Protein AF-A0A8S3EDE0-F1 (afdb_monomer_lite)

InterPro domains:
  IPR005043 Exportin-2, C-terminal [PF03378] (1-96)
  IPR011989 Armadillo-like helical [G3DSA:1.25.10.10] (1-96)
  IPR016024 Armadillo-type fold [SSF48371] (2-95)

Secondary structure (DSSP, 8-state):
--SSTT-SSSSGGGHHHHHHHHHHHHHHHHH----HHHHHHHHHHHHHHHHHHHHH-TTHHHHHHHHHHHHHHHHHHTT-TTTHHHHHHHHHHHH-

Structure (mmCIF, N/CA/C/O backbone):
data_AF-A0A8S3EDE0-F1
#
_entry.id   AF-A0A8S3EDE0-F1
#
loop_
_atom_site.group_PDB
_atom_site.id
_atom_site.type_symbol
_atom_site.label_atom_id
_atom_site.label_alt_id
_atom_site.label_comp_id
_atom_site.label_asym_id
_atom_site.label_entity_id
_atom_site.label_seq_id
_atom_site.pdbx_PDB_ins_code
_atom_site.Cartn_x
_atom_site.Cartn_y
_atom_site.Cartn_z
_atom_site.occupancy
_atom_site.B_iso_or_equiv
_atom_site.auth_seq_id
_atom_site.auth_comp_id
_atom_site.auth_asym_id
_atom_site.auth_atom_id
_atom_site.pdbx_PDB_model_num
ATOM 1 N N . MET A 1 1 ? -13.391 10.624 -9.673 1.00 47.47 1 MET A N 1
ATOM 2 C CA . MET A 1 1 ? -13.123 10.890 -8.242 1.00 47.47 1 MET A CA 1
ATOM 3 C C . MET A 1 1 ? -14.366 11.379 -7.459 1.00 47.47 1 MET A C 1
ATOM 5 O O . MET A 1 1 ? -14.239 12.213 -6.580 1.00 47.47 1 MET A O 1
ATOM 9 N N . ARG A 1 2 ? -15.586 10.878 -7.752 1.00 40.75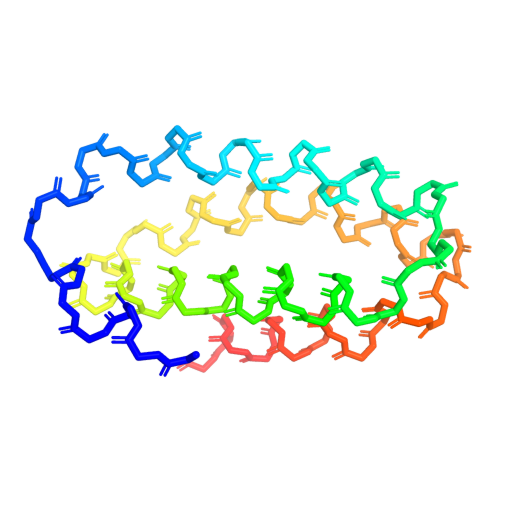 2 ARG A N 1
ATOM 10 C CA . ARG A 1 2 ? -16.841 11.200 -7.012 1.00 40.75 2 ARG A CA 1
ATOM 11 C C . ARG A 1 2 ? -17.513 9.966 -6.381 1.00 40.75 2 ARG A C 1
ATOM 13 O O . ARG A 1 2 ? -18.555 10.091 -5.761 1.00 40.75 2 ARG A O 1
ATOM 20 N N . LEU A 1 3 ? -16.932 8.776 -6.558 1.00 45.34 3 LEU A N 1
ATOM 21 C CA . LEU A 1 3 ? -17.515 7.506 -6.101 1.00 45.34 3 LEU A CA 1
ATOM 22 C C . LEU A 1 3 ? -17.093 7.128 -4.670 1.00 45.34 3 LEU A C 1
ATOM 24 O O . LEU A 1 3 ? -17.725 6.274 -4.061 1.00 45.34 3 LEU A O 1
ATOM 28 N N . SER A 1 4 ? -16.060 7.767 -4.113 1.00 49.66 4 SER A N 1
ATOM 29 C CA . SER A 1 4 ? -15.542 7.440 -2.779 1.00 49.66 4 SER A CA 1
ATOM 30 C C . SER A 1 4 ? -16.369 8.021 -1.633 1.00 49.66 4 SER A C 1
ATOM 32 O O . SER A 1 4 ? -16.403 7.434 -0.557 1.00 49.66 4 SER A O 1
ATOM 34 N N . SER A 1 5 ? -17.085 9.128 -1.84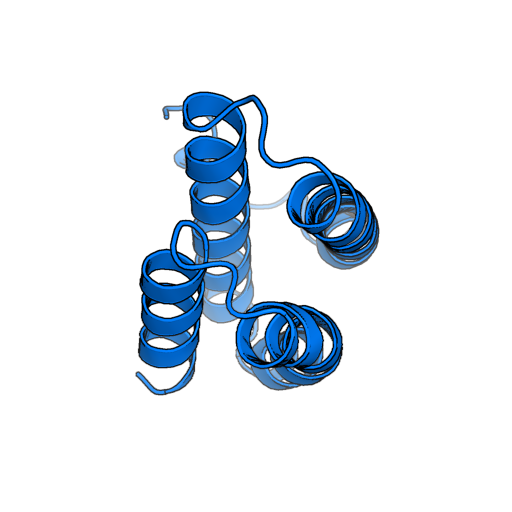8 1.00 46.12 5 SER A N 1
ATOM 35 C CA . SER A 1 5 ? -17.893 9.764 -0.799 1.00 46.12 5 SER A CA 1
ATOM 36 C C . SER A 1 5 ? -19.214 9.042 -0.507 1.00 46.12 5 SER A C 1
ATOM 38 O O . SER A 1 5 ? -19.818 9.298 0.526 1.00 46.12 5 SER A O 1
ATOM 40 N N . SER A 1 6 ? -19.662 8.132 -1.380 1.00 48.38 6 SER A N 1
ATOM 41 C CA . SER A 1 6 ? -20.897 7.349 -1.185 1.00 48.38 6 SER A CA 1
ATOM 42 C C . SER A 1 6 ? -20.648 5.930 -0.659 1.00 48.38 6 SER A C 1
ATOM 44 O O . SER A 1 6 ? -21.593 5.173 -0.464 1.00 48.38 6 SER A O 1
ATOM 46 N N . LEU A 1 7 ? -19.389 5.552 -0.421 1.00 56.28 7 LEU A N 1
ATOM 47 C CA . LEU A 1 7 ? -18.979 4.184 -0.087 1.00 56.28 7 LEU A CA 1
ATOM 48 C C . LEU A 1 7 ? -19.061 3.863 1.421 1.00 56.28 7 LEU A C 1
ATOM 50 O O . LEU A 1 7 ? -18.323 3.013 1.909 1.00 56.28 7 LEU A O 1
ATOM 54 N N . HIS A 1 8 ? -19.888 4.592 2.175 1.00 60.62 8 HIS A N 1
ATOM 55 C CA . HIS A 1 8 ? -19.670 4.763 3.614 1.00 60.62 8 HIS A CA 1
ATOM 56 C C . HIS A 1 8 ? -20.127 3.583 4.491 1.00 60.62 8 HIS A C 1
ATOM 58 O O . HIS A 1 8 ? -19.562 3.405 5.559 1.00 60.62 8 HIS A O 1
ATOM 64 N N . GLU A 1 9 ? -21.074 2.736 4.058 1.00 56.84 9 GLU A N 1
ATOM 65 C CA . GLU A 1 9 ? -21.638 1.706 4.963 1.00 56.84 9 GLU A CA 1
ATOM 66 C C . GLU A 1 9 ? -21.774 0.297 4.347 1.00 56.84 9 GLU A C 1
ATOM 68 O O . GLU A 1 9 ? -21.583 -0.700 5.037 1.00 56.84 9 GLU A O 1
ATOM 73 N N . GLY A 1 10 ? -22.027 0.166 3.038 1.00 60.00 10 GLY A N 1
ATOM 74 C CA . GLY A 1 10 ? -22.283 -1.145 2.408 1.00 60.00 10 GLY A CA 1
ATOM 75 C C . GLY A 1 10 ? -21.048 -1.944 1.965 1.00 60.00 10 GLY A C 1
ATOM 76 O O . GLY A 1 10 ? -21.167 -3.123 1.636 1.00 60.00 10 GLY A O 1
ATOM 77 N N . VAL A 1 11 ? -19.863 -1.324 1.919 1.00 63.72 11 VAL A N 1
ATOM 78 C CA . VAL A 1 11 ? -18.647 -1.939 1.337 1.00 63.72 11 VAL A CA 1
ATOM 79 C C . VAL A 1 11 ? -17.729 -2.565 2.386 1.00 63.72 11 VAL A C 1
ATOM 81 O O . VAL A 1 11 ? -16.893 -3.395 2.041 1.00 63.72 11 VAL A O 1
ATOM 84 N N . LEU A 1 12 ? -17.952 -2.268 3.668 1.00 65.50 12 LEU A N 1
ATOM 85 C CA . LEU A 1 12 ? -17.224 -2.829 4.810 1.00 65.50 12 LEU A CA 1
ATOM 86 C C . LEU A 1 12 ? -17.025 -4.358 4.755 1.00 65.50 12 LEU A C 1
ATOM 88 O O . LEU A 1 12 ? -15.876 -4.793 4.835 1.00 65.50 12 LEU A O 1
ATOM 92 N N . PRO A 1 13 ? -18.066 -5.190 4.542 1.00 72.38 13 PRO A N 1
ATOM 93 C CA . PRO A 1 13 ? -17.879 -6.643 4.478 1.00 72.38 13 PRO A CA 1
ATOM 94 C C . PRO A 1 13 ? -17.076 -7.102 3.251 1.00 72.38 13 PRO A C 1
ATOM 96 O O . PRO A 1 13 ? -16.509 -8.191 3.255 1.00 72.38 13 PRO A O 1
ATOM 99 N N . TYR A 1 14 ? -16.988 -6.272 2.210 1.00 72.31 14 TYR A N 1
ATOM 100 C CA . TYR A 1 14 ? -16.270 -6.576 0.972 1.00 72.31 14 TYR A CA 1
ATOM 101 C C . TYR A 1 14 ? -14.866 -5.963 0.924 1.00 72.31 14 TYR A C 1
ATOM 103 O O . TYR A 1 14 ? -14.120 -6.270 -0.005 1.00 72.31 14 TYR A O 1
ATOM 111 N N . LEU A 1 15 ? -14.477 -5.138 1.906 1.00 72.12 15 LEU A N 1
ATOM 112 C CA . LEU A 1 15 ? -13.181 -4.448 1.947 1.00 72.12 15 LEU A CA 1
ATOM 113 C C . LEU A 1 15 ? -12.005 -5.406 1.785 1.00 72.12 15 LEU A C 1
ATOM 115 O O . LEU A 1 15 ? -11.132 -5.174 0.953 1.00 72.12 15 LEU A O 1
ATOM 119 N N . SER A 1 16 ? -12.010 -6.501 2.547 1.00 71.50 16 SER A N 1
ATOM 120 C CA . SER A 1 16 ? -10.940 -7.499 2.504 1.00 71.50 16 SER A CA 1
ATOM 121 C C . SER A 1 16 ? -10.833 -8.144 1.118 1.00 71.50 16 SER A C 1
ATOM 123 O O . SER A 1 16 ? -9.751 -8.193 0.538 1.00 71.50 16 SER A O 1
ATOM 125 N N . GLN A 1 17 ? -11.965 -8.531 0.521 1.00 79.50 17 GLN A N 1
ATOM 126 C CA . GLN A 1 17 ? -11.996 -9.135 -0.813 1.00 79.50 17 GLN A CA 1
ATOM 127 C C . GLN A 1 17 ? -11.583 -8.146 -1.914 1.00 79.50 17 GLN A C 1
ATOM 129 O O . GLN A 1 17 ? -10.947 -8.527 -2.900 1.00 79.50 17 GLN A O 1
ATOM 134 N N . LEU A 1 18 ? -11.953 -6.873 -1.766 1.00 79.25 18 LEU A N 1
ATOM 135 C CA . LEU A 1 18 ? -11.586 -5.821 -2.705 1.00 79.25 18 LEU A CA 1
ATOM 136 C C . LEU A 1 18 ? -10.087 -5.517 -2.623 1.00 79.25 18 LEU A C 1
ATOM 138 O O . LEU A 1 18 ? -9.440 -5.365 -3.657 1.00 79.25 18 LEU A O 1
ATOM 142 N N . MET A 1 19 ? -9.532 -5.499 -1.410 1.00 77.06 19 MET A N 1
ATOM 143 C CA . MET A 1 19 ? -8.106 -5.300 -1.177 1.00 77.06 19 MET A CA 1
ATOM 144 C C . MET A 1 19 ? -7.275 -6.435 -1.777 1.00 77.06 19 MET A C 1
ATOM 146 O O . MET A 1 19 ? -6.312 -6.169 -2.491 1.00 77.06 19 MET A O 1
ATOM 150 N N . ASP A 1 20 ? -7.692 -7.688 -1.586 1.00 81.50 20 ASP A N 1
ATOM 151 C CA . ASP A 1 20 ? -7.008 -8.853 -2.158 1.00 81.50 20 ASP A CA 1
ATOM 152 C C . ASP A 1 20 ? -6.931 -8.762 -3.696 1.00 81.50 20 ASP A C 1
ATOM 154 O O . ASP A 1 20 ? -5.876 -8.939 -4.315 1.00 81.50 20 ASP A O 1
ATOM 158 N N . LYS A 1 21 ? -8.037 -8.343 -4.330 1.00 84.50 21 LYS A N 1
ATOM 159 C CA . LYS A 1 21 ? -8.075 -8.073 -5.775 1.00 84.50 21 LYS A CA 1
ATOM 160 C C . LYS A 1 21 ? -7.172 -6.911 -6.184 1.00 84.50 21 LYS A C 1
ATOM 162 O O . LYS A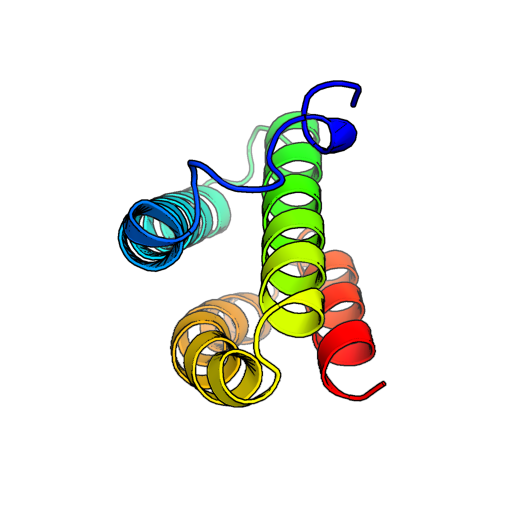 1 21 ? -6.496 -7.020 -7.206 1.00 84.50 21 LYS A O 1
ATOM 167 N N . LEU A 1 22 ? -7.161 -5.809 -5.437 1.00 82.75 22 LEU A N 1
ATOM 168 C CA . LEU A 1 22 ? -6.320 -4.649 -5.748 1.00 82.75 22 LEU A CA 1
ATOM 169 C C . LE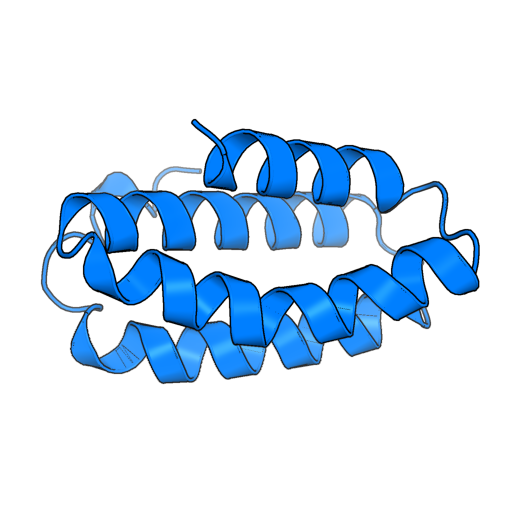U A 1 22 ? -4.836 -4.991 -5.649 1.00 82.75 22 LEU A C 1
ATOM 171 O O . LEU A 1 22 ? -4.075 -4.640 -6.544 1.00 82.75 22 LEU A O 1
ATOM 175 N N . VAL A 1 23 ? -4.443 -5.748 -4.629 1.00 82.94 23 VAL A N 1
ATOM 176 C CA . VAL A 1 23 ? -3.080 -6.255 -4.437 1.00 82.94 23 VAL A CA 1
ATOM 177 C C . VAL A 1 23 ? -2.662 -7.166 -5.587 1.00 82.94 23 VAL A C 1
ATOM 179 O O . VAL A 1 23 ? -1.563 -7.027 -6.129 1.00 82.94 23 VAL A O 1
ATOM 182 N N . LEU A 1 24 ? -3.553 -8.060 -6.019 1.00 85.25 24 LEU A N 1
ATOM 183 C CA . LEU A 1 24 ? -3.326 -8.913 -7.183 1.00 85.25 24 LEU A CA 1
ATOM 184 C C . LEU A 1 24 ? -3.108 -8.085 -8.458 1.00 85.25 24 LEU A C 1
ATOM 186 O O . LEU A 1 24 ? -2.209 -8.386 -9.244 1.00 85.25 24 LEU A O 1
ATOM 190 N N . ILE A 1 25 ? -3.923 -7.049 -8.671 1.00 84.75 25 ILE A N 1
ATOM 191 C CA . ILE A 1 25 ? -3.788 -6.142 -9.815 1.00 84.75 25 ILE A CA 1
ATOM 192 C C . ILE A 1 25 ? -2.477 -5.359 -9.713 1.00 84.75 25 ILE A C 1
ATOM 194 O O . ILE A 1 25 ? -1.767 -5.268 -10.709 1.00 84.75 25 ILE A O 1
ATOM 198 N N . LEU A 1 26 ? -2.111 -4.869 -8.527 1.00 83.25 26 LEU A N 1
ATOM 199 C CA . LEU A 1 26 ? -0.888 -4.101 -8.302 1.00 83.25 26 LEU A CA 1
ATOM 200 C C . LEU A 1 26 ? 0.363 -4.936 -8.593 1.00 83.25 26 LEU A C 1
ATOM 202 O O . LEU A 1 26 ? 1.236 -4.479 -9.325 1.00 83.25 26 LEU A O 1
ATOM 206 N N . ARG A 1 27 ? 0.391 -6.203 -8.153 1.00 82.12 27 ARG A N 1
ATOM 207 C CA . ARG A 1 27 ? 1.451 -7.170 -8.504 1.00 82.12 27 ARG A CA 1
ATOM 208 C C . ARG A 1 27 ? 1.554 -7.450 -10.003 1.00 82.12 27 ARG A C 1
ATOM 210 O O . ARG A 1 27 ? 2.635 -7.732 -10.508 1.00 82.12 27 ARG A O 1
ATOM 217 N N . ARG A 1 28 ? 0.433 -7.442 -10.730 1.00 83.19 28 ARG A N 1
ATOM 218 C CA . ARG A 1 28 ? 0.458 -7.594 -12.196 1.00 83.19 28 ARG A CA 1
ATOM 219 C C . ARG A 1 28 ? 0.926 -6.314 -12.877 1.00 83.19 28 ARG A C 1
ATOM 221 O O . ARG A 1 28 ? 1.671 -6.397 -13.847 1.00 83.19 28 ARG A O 1
ATOM 228 N N . SER A 1 29 ? 0.497 -5.161 -12.370 1.00 81.50 29 SER A N 1
ATOM 229 C CA . SER A 1 29 ? 0.852 -3.853 -12.920 1.00 81.50 29 SER A CA 1
ATOM 230 C C . SER A 1 29 ? 2.332 -3.538 -12.727 1.00 81.50 29 SER A C 1
ATOM 232 O O . SER A 1 29 ? 2.946 -3.005 -13.644 1.00 81.50 29 SER A O 1
ATOM 234 N N . SER A 1 30 ? 2.927 -3.929 -11.592 1.00 75.38 30 SER A N 1
ATOM 235 C CA . SER A 1 30 ? 4.363 -3.749 -11.338 1.00 75.38 30 SER A CA 1
ATOM 236 C C . SER A 1 30 ? 5.224 -4.508 -12.354 1.00 75.38 30 SER A C 1
ATOM 238 O O . SER A 1 30 ? 6.225 -3.989 -12.825 1.00 75.38 30 SER A O 1
ATOM 240 N N . ARG A 1 31 ? 4.787 -5.696 -12.788 1.00 77.56 31 ARG A N 1
ATOM 241 C CA . ARG A 1 31 ? 5.480 -6.478 -13.827 1.00 77.56 31 ARG A CA 1
ATOM 242 C C . ARG A 1 31 ? 5.331 -5.911 -15.240 1.00 77.56 31 ARG A C 1
ATOM 244 O O . ARG A 1 31 ? 6.093 -6.294 -16.120 1.00 77.56 31 ARG A O 1
ATOM 251 N N . ASN A 1 32 ? 4.327 -5.067 -15.493 1.00 76.25 32 ASN A N 1
ATOM 252 C CA . ASN A 1 32 ? 4.076 -4.506 -16.820 1.00 76.25 32 ASN A CA 1
ATOM 253 C C . ASN A 1 32 ? 3.475 -3.087 -16.733 1.00 76.25 32 ASN A C 1
ATOM 255 O O . ASN A 1 32 ? 2.279 -2.897 -17.003 1.00 76.25 32 ASN A O 1
ATOM 259 N N . PRO A 1 33 ? 4.287 -2.068 -16.413 1.00 67.81 33 PRO A N 1
ATOM 260 C CA . PRO A 1 33 ? 3.812 -0.719 -16.120 1.00 67.81 33 PRO A CA 1
ATOM 261 C C . PRO A 1 33 ? 3.474 0.125 -17.372 1.00 67.81 33 PRO A C 1
ATOM 263 O O . PRO A 1 33 ? 3.645 1.332 -17.391 1.00 67.81 33 PRO A O 1
ATOM 266 N N . ASN A 1 34 ? 2.903 -0.461 -18.429 1.00 72.75 34 ASN A N 1
ATOM 267 C CA . ASN A 1 34 ? 2.627 0.245 -19.698 1.00 72.75 34 ASN A CA 1
ATOM 268 C C . ASN A 1 34 ? 1.524 1.327 -19.633 1.00 72.75 34 ASN A C 1
ATOM 270 O O . ASN A 1 34 ? 1.210 1.945 -20.653 1.00 72.75 34 ASN A O 1
ATOM 274 N N . LYS A 1 35 ? 0.857 1.521 -18.487 1.00 76.69 35 LYS A N 1
ATOM 275 C CA . LYS A 1 35 ? -0.326 2.393 -18.351 1.00 76.69 35 LYS A CA 1
ATOM 276 C C . LYS A 1 35 ? -0.220 3.285 -17.099 1.00 76.69 35 LYS A C 1
ATOM 278 O O . LYS A 1 35 ? -0.885 3.000 -16.101 1.00 76.69 35 LYS A O 1
ATOM 283 N N . PRO A 1 36 ? 0.531 4.399 -17.148 1.00 76.50 36 PRO A N 1
ATOM 284 C CA . PRO A 1 36 ? 0.769 5.263 -15.985 1.00 76.50 36 PRO A CA 1
ATOM 285 C C . PRO A 1 36 ? -0.522 5.834 -15.374 1.00 76.50 36 PRO A C 1
ATOM 287 O O . PRO A 1 36 ? -0.682 5.822 -14.158 1.00 76.50 36 PRO A O 1
ATOM 290 N N . ASN A 1 37 ? -1.500 6.228 -16.200 1.00 79.31 37 ASN A N 1
ATOM 291 C CA . ASN A 1 37 ? -2.800 6.712 -15.711 1.00 79.31 37 ASN A CA 1
ATOM 292 C C . ASN A 1 37 ? -3.565 5.637 -14.923 1.00 79.31 37 ASN A C 1
ATOM 294 O O . ASN A 1 37 ? -4.215 5.942 -13.929 1.00 79.31 37 ASN A O 1
ATOM 298 N N . PHE A 1 38 ? -3.488 4.372 -15.351 1.00 83.50 38 PHE A N 1
ATOM 299 C CA . PHE A 1 38 ? -4.128 3.270 -14.631 1.00 83.50 38 PHE A CA 1
ATOM 300 C C . PHE A 1 38 ? -3.446 3.030 -13.284 1.00 83.50 38 PHE A C 1
ATOM 302 O O . PHE A 1 38 ? -4.136 2.886 -12.280 1.00 83.50 38 PHE A O 1
ATOM 309 N N . ASN A 1 39 ? -2.110 3.048 -13.257 1.00 82.50 39 ASN A N 1
ATOM 310 C CA . ASN A 1 39 ? -1.335 2.898 -12.026 1.00 82.50 39 ASN A CA 1
ATOM 311 C C . ASN A 1 39 ? -1.679 4.002 -11.021 1.00 82.50 39 ASN A C 1
ATOM 313 O O . ASN A 1 39 ? -1.954 3.701 -9.864 1.00 82.50 39 ASN A O 1
ATOM 317 N N . HIS A 1 40 ? -1.758 5.253 -11.477 1.00 84.25 40 HIS A N 1
ATOM 318 C CA . HIS A 1 40 ? -2.153 6.384 -10.640 1.00 84.25 40 HIS A CA 1
ATOM 319 C C . HIS A 1 40 ? -3.527 6.165 -9.989 1.00 84.25 40 HIS A C 1
ATOM 321 O O . HIS A 1 40 ? -3.644 6.189 -8.765 1.00 84.25 40 HIS A O 1
ATOM 327 N N . TYR A 1 41 ? -4.553 5.851 -10.789 1.00 83.56 41 TYR A N 1
ATOM 328 C CA . TYR A 1 41 ? -5.897 5.593 -10.260 1.00 83.56 41 TYR A CA 1
ATOM 329 C C . TYR A 1 41 ? -5.967 4.352 -9.364 1.00 83.56 41 TYR A C 1
ATOM 331 O O . TYR A 1 41 ? -6.774 4.317 -8.433 1.00 83.56 41 TYR A O 1
ATOM 339 N N . LEU A 1 42 ? -5.144 3.333 -9.626 1.00 84.81 42 LEU A N 1
ATOM 340 C CA . LEU A 1 42 ? -5.045 2.138 -8.791 1.00 84.81 42 LEU A CA 1
ATOM 341 C C . LEU A 1 42 ? -4.531 2.502 -7.393 1.00 84.81 42 LEU A C 1
ATOM 343 O O . LEU A 1 42 ? -5.169 2.153 -6.399 1.00 84.81 42 LEU A O 1
ATOM 347 N N . PHE A 1 43 ? -3.417 3.231 -7.320 1.00 84.88 43 PHE A N 1
ATOM 348 C CA . PHE A 1 43 ? -2.847 3.694 -6.057 1.00 84.88 43 PHE A CA 1
ATOM 349 C C . PHE A 1 43 ? -3.801 4.618 -5.309 1.00 84.88 43 PHE A C 1
ATOM 351 O O . PHE A 1 43 ? -4.038 4.419 -4.123 1.00 84.88 43 PHE A O 1
ATOM 358 N N . GLU A 1 44 ? -4.421 5.564 -6.008 1.00 84.69 44 GLU A N 1
ATOM 359 C CA . GLU A 1 44 ? -5.382 6.485 -5.408 1.00 84.69 44 GLU A CA 1
ATOM 360 C C . GLU A 1 44 ? -6.606 5.752 -4.839 1.00 84.69 44 GLU A C 1
ATOM 362 O O . GLU A 1 44 ? -7.069 6.054 -3.737 1.00 84.69 44 GLU A O 1
ATOM 367 N N . THR A 1 45 ? -7.085 4.719 -5.538 1.00 83.88 45 THR A N 1
ATOM 368 C CA . THR A 1 45 ? -8.159 3.849 -5.043 1.00 83.88 45 THR A CA 1
ATOM 369 C C . THR A 1 45 ? -7.746 3.132 -3.757 1.00 83.88 45 THR A C 1
ATOM 371 O O . THR A 1 45 ? -8.532 3.094 -2.811 1.00 83.88 45 THR A O 1
ATOM 374 N N . ILE A 1 46 ? -6.518 2.605 -3.691 1.00 83.88 46 ILE A N 1
ATOM 375 C CA . ILE A 1 46 ? -5.978 1.942 -2.495 1.00 83.88 46 ILE A CA 1
ATOM 376 C C . ILE A 1 46 ? -5.867 2.928 -1.328 1.00 83.88 46 ILE A C 1
ATOM 378 O O . ILE A 1 46 ? -6.333 2.619 -0.234 1.00 83.88 46 ILE A O 1
ATOM 382 N N . THR A 1 47 ? -5.319 4.126 -1.546 1.00 83.12 47 THR A N 1
ATOM 383 C CA . THR A 1 47 ? -5.194 5.153 -0.500 1.00 83.12 47 THR A CA 1
ATOM 384 C C . THR A 1 47 ? -6.554 5.532 0.082 1.00 83.12 47 THR A C 1
ATOM 386 O O . THR A 1 47 ? -6.720 5.573 1.300 1.00 83.12 47 THR A O 1
ATOM 389 N N . VAL A 1 48 ? -7.553 5.760 -0.775 1.00 82.44 48 VAL A N 1
ATOM 390 C CA . VAL A 1 48 ? -8.923 6.057 -0.334 1.00 82.44 48 VAL A CA 1
ATOM 391 C C . VAL A 1 48 ? -9.500 4.899 0.480 1.00 82.44 48 VAL A C 1
ATOM 393 O O . VAL A 1 48 ? -10.102 5.133 1.524 1.00 82.44 48 VAL A O 1
ATOM 396 N N . LEU A 1 49 ? -9.284 3.659 0.042 1.00 80.56 49 LEU A N 1
ATOM 397 C CA . LEU A 1 49 ? -9.730 2.457 0.743 1.00 80.56 49 LEU A CA 1
ATOM 398 C C . LEU A 1 49 ? -9.141 2.330 2.145 1.00 80.56 49 LEU A C 1
ATOM 400 O O . LEU A 1 49 ? -9.887 2.081 3.094 1.00 80.56 49 LEU A O 1
ATOM 404 N N . ILE A 1 50 ? -7.829 2.526 2.278 1.00 80.19 50 ILE A N 1
ATOM 405 C CA . ILE A 1 50 ? -7.145 2.507 3.574 1.00 80.19 50 ILE A CA 1
ATOM 406 C C . ILE A 1 50 ? -7.731 3.610 4.458 1.00 80.19 50 ILE A C 1
ATOM 408 O O . ILE A 1 50 ? -8.191 3.322 5.557 1.00 80.19 50 ILE A O 1
ATOM 412 N N . ARG A 1 51 ? -7.834 4.847 3.953 1.00 81.06 51 ARG A N 1
ATOM 413 C CA . ARG A 1 51 ? -8.391 5.987 4.699 1.00 81.06 51 ARG A CA 1
ATOM 414 C C . ARG A 1 51 ? -9.813 5.725 5.198 1.00 81.06 51 ARG A C 1
ATOM 416 O O . ARG A 1 51 ? -10.108 5.965 6.369 1.00 81.06 51 ARG A O 1
ATOM 423 N N . THR A 1 52 ? -10.694 5.213 4.339 1.00 79.31 52 THR A N 1
ATOM 424 C CA . THR A 1 52 ? -12.067 4.858 4.725 1.00 79.31 52 THR A CA 1
ATOM 425 C C . THR A 1 52 ? -12.082 3.749 5.773 1.00 79.31 52 THR A C 1
ATOM 427 O O . THR A 1 52 ? -12.839 3.841 6.733 1.00 79.31 52 THR A O 1
ATOM 430 N N . SER A 1 53 ? -11.224 2.739 5.635 1.00 77.62 53 SER A N 1
ATOM 431 C CA . SER A 1 53 ? -11.168 1.611 6.571 1.00 77.62 53 SER A CA 1
ATOM 432 C C . SER A 1 53 ? -10.641 2.026 7.947 1.00 77.62 53 SER A C 1
ATOM 434 O O . SER A 1 53 ? -11.235 1.660 8.956 1.00 77.62 53 SER A O 1
ATOM 436 N N . VAL A 1 54 ? -9.588 2.848 7.997 1.00 76.81 54 VAL A N 1
ATOM 437 C CA . VAL A 1 54 ? -9.005 3.383 9.242 1.00 76.81 54 VAL A CA 1
ATOM 438 C C . VAL A 1 54 ? -9.995 4.277 9.984 1.00 76.81 54 VAL A C 1
ATOM 440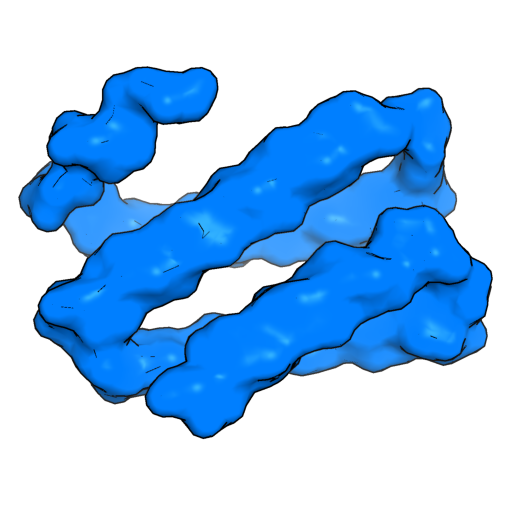 O O . VAL A 1 54 ? -10.104 4.186 11.202 1.00 76.81 54 VAL A O 1
ATOM 443 N N . THR A 1 55 ? -10.774 5.081 9.251 1.00 76.81 55 THR A N 1
ATOM 444 C CA . THR A 1 55 ? -11.835 5.923 9.837 1.00 76.81 55 THR A CA 1
ATOM 445 C C . THR A 1 55 ? -12.901 5.085 10.558 1.00 76.81 55 THR A C 1
ATOM 447 O O . THR A 1 55 ? -13.531 5.567 11.493 1.00 76.81 55 THR A O 1
ATOM 450 N N . GLN A 1 56 ? -13.117 3.839 10.127 1.00 73.25 56 GLN A N 1
ATOM 451 C CA . GLN A 1 56 ? -14.127 2.940 10.692 1.00 73.25 56 GLN A CA 1
ATOM 452 C C . GLN A 1 56 ? -13.554 2.039 11.794 1.00 73.25 56 GLN A C 1
ATOM 454 O O . GLN A 1 56 ? -14.202 1.823 12.816 1.00 73.25 56 GLN A O 1
ATOM 459 N N . ASN A 1 57 ? -12.350 1.492 11.598 1.00 72.12 57 ASN A N 1
ATOM 460 C CA . ASN A 1 57 ? -11.691 0.630 12.573 1.00 72.12 57 ASN A CA 1
ATOM 461 C C . ASN A 1 57 ? -10.163 0.682 12.413 1.00 72.12 57 ASN A C 1
ATOM 463 O O . ASN A 1 57 ? -9.589 0.117 11.480 1.00 72.12 57 ASN A O 1
ATOM 467 N N . VAL A 1 58 ? -9.501 1.322 13.377 1.00 74.38 58 VAL A N 1
ATOM 468 C CA . VAL A 1 58 ? -8.040 1.507 13.402 1.00 74.38 58 VAL A CA 1
ATOM 469 C C . VAL A 1 58 ? -7.287 0.167 13.444 1.00 74.38 58 VAL A C 1
ATOM 471 O O . VAL A 1 58 ? -6.183 0.063 12.919 1.00 74.38 58 VAL A O 1
ATOM 474 N N . GLY A 1 59 ? -7.895 -0.900 13.978 1.00 72.81 59 GLY A N 1
ATOM 475 C CA . GLY A 1 59 ? -7.283 -2.232 14.031 1.00 72.81 59 GLY A CA 1
ATOM 476 C C . GLY A 1 59 ? -7.061 -2.881 12.659 1.00 72.81 59 GLY A C 1
ATOM 477 O O . GLY A 1 59 ? -6.239 -3.788 12.539 1.00 72.81 59 GLY A O 1
ATOM 478 N N . VAL A 1 60 ? -7.744 -2.404 11.612 1.00 74.25 60 VAL A N 1
ATOM 479 C CA . VAL A 1 60 ? -7.590 -2.913 10.238 1.00 74.25 60 VAL A CA 1
ATOM 480 C C . VAL A 1 60 ? -6.300 -2.386 9.588 1.00 74.25 60 VAL A C 1
ATOM 482 O O . VAL A 1 60 ? -5.802 -2.997 8.645 1.00 74.25 60 VAL A O 1
ATOM 485 N N . LEU A 1 61 ? -5.700 -1.310 10.118 1.00 79.44 61 LEU A N 1
ATOM 486 C CA . LEU A 1 61 ? -4.439 -0.743 9.620 1.00 79.44 61 LEU A CA 1
ATOM 487 C C . LEU A 1 61 ? -3.310 -1.789 9.598 1.00 79.44 61 LEU A C 1
ATOM 489 O O . LEU A 1 61 ? -2.709 -2.019 8.551 1.00 79.44 61 LEU A O 1
ATOM 493 N N . ASN A 1 62 ? -3.115 -2.511 10.707 1.00 79.75 62 ASN A N 1
ATOM 494 C CA . ASN A 1 62 ? -2.127 -3.596 10.802 1.00 79.75 62 ASN A CA 1
ATOM 495 C C . ASN A 1 62 ? -2.356 -4.690 9.751 1.00 79.75 62 ASN A C 1
ATOM 497 O O . ASN A 1 62 ? -1.412 -5.285 9.235 1.00 79.75 62 ASN A O 1
ATOM 501 N N . GLN A 1 63 ? -3.617 -4.972 9.422 1.00 80.31 63 GLN A N 1
ATOM 502 C CA . GLN A 1 63 ? -3.947 -5.970 8.413 1.00 80.31 63 GLN A CA 1
ATOM 503 C C . GLN A 1 63 ? -3.580 -5.478 7.007 1.00 80.31 63 GLN A C 1
ATOM 505 O O . GLN A 1 63 ? -3.068 -6.255 6.202 1.00 80.31 63 GLN A O 1
ATOM 510 N N . PHE A 1 64 ? -3.780 -4.188 6.717 1.00 79.69 64 PHE A N 1
ATOM 511 C CA . PHE A 1 64 ? -3.338 -3.593 5.456 1.00 79.69 64 PHE A CA 1
ATOM 512 C C . PHE A 1 64 ? -1.825 -3.595 5.320 1.00 79.69 64 PHE A C 1
ATOM 514 O O . PHE A 1 64 ? -1.329 -3.967 4.259 1.00 79.69 64 PHE A O 1
ATOM 521 N N . GLU A 1 65 ? -1.095 -3.246 6.376 1.00 82.62 65 GLU A N 1
ATOM 522 C CA . GLU A 1 65 ? 0.365 -3.304 6.379 1.00 82.62 65 GLU A CA 1
ATOM 523 C C . GLU A 1 65 ? 0.873 -4.697 6.008 1.00 82.62 65 GLU A C 1
ATOM 525 O O . GLU A 1 65 ? 1.672 -4.840 5.080 1.00 82.62 65 GLU A O 1
ATOM 530 N N . GLN A 1 66 ? 0.348 -5.743 6.652 1.00 83.75 66 GLN A N 1
ATOM 531 C CA . GLN A 1 66 ? 0.758 -7.120 6.368 1.00 83.75 66 GLN A CA 1
ATOM 532 C C . GLN A 1 66 ? 0.473 -7.561 4.928 1.00 83.75 66 GLN A C 1
ATOM 534 O O . GLN A 1 66 ? 1.211 -8.381 4.380 1.00 83.75 66 GLN A O 1
ATOM 539 N N . ILE A 1 67 ? -0.573 -7.022 4.300 1.00 83.50 67 ILE A N 1
ATOM 540 C CA . ILE A 1 67 ? -0.943 -7.351 2.920 1.00 83.50 67 ILE A CA 1
ATOM 541 C C . ILE A 1 67 ? -0.128 -6.526 1.908 1.00 83.50 67 ILE A C 1
ATOM 543 O O . ILE A 1 67 ? 0.275 -7.051 0.867 1.00 83.50 67 ILE A O 1
ATOM 547 N N . LEU A 1 68 ? 0.117 -5.245 2.193 1.00 83.88 68 LEU A N 1
ATOM 548 C CA . LEU A 1 68 ? 0.753 -4.298 1.275 1.00 83.88 68 LEU A CA 1
ATOM 549 C C . LEU A 1 68 ? 2.281 -4.391 1.291 1.00 83.88 68 LEU A C 1
ATOM 551 O O . LEU A 1 68 ? 2.894 -4.322 0.224 1.00 83.88 68 LEU A O 1
ATOM 555 N N . PHE A 1 69 ? 2.905 -4.621 2.452 1.00 84.44 69 PHE A N 1
ATOM 556 C CA . PHE A 1 69 ? 4.366 -4.724 2.557 1.00 84.44 69 PHE A CA 1
ATOM 557 C C . PHE A 1 69 ? 4.979 -5.760 1.600 1.00 84.44 69 PHE A C 1
ATOM 559 O O . PHE A 1 69 ? 5.903 -5.396 0.868 1.00 84.44 69 PHE A O 1
ATOM 566 N N . PRO A 1 70 ? 4.448 -6.995 1.482 1.00 86.38 70 PRO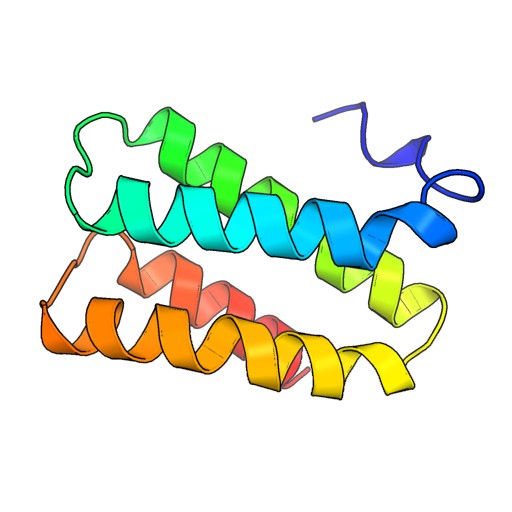 A N 1
ATOM 567 C CA . PRO A 1 70 ? 4.946 -7.981 0.521 1.00 86.38 70 PRO A CA 1
ATOM 568 C C . PRO A 1 70 ? 4.845 -7.551 -0.948 1.00 86.38 70 PRO A C 1
ATOM 570 O O . PRO A 1 70 ? 5.445 -8.183 -1.814 1.00 86.38 70 PRO A O 1
ATOM 573 N N . VAL A 1 71 ? 4.032 -6.540 -1.262 1.00 83.25 71 VAL A N 1
ATOM 574 C CA . VAL A 1 71 ? 3.896 -5.977 -2.612 1.00 83.25 71 VAL A CA 1
ATOM 575 C C . VAL A 1 71 ? 4.859 -4.815 -2.826 1.00 83.25 71 VAL A C 1
ATOM 577 O O . VAL A 1 71 ? 5.357 -4.628 -3.931 1.00 83.25 71 VAL A O 1
ATOM 580 N N . PHE A 1 72 ? 5.165 -4.061 -1.774 1.00 84.94 72 PHE A N 1
ATOM 581 C CA . PHE A 1 72 ? 6.121 -2.961 -1.819 1.00 84.94 72 PHE A CA 1
ATOM 582 C C . PHE A 1 72 ? 7.568 -3.450 -1.927 1.00 84.94 72 PHE A C 1
ATOM 584 O O . PHE A 1 72 ? 8.345 -2.875 -2.682 1.00 84.94 72 PHE A O 1
ATOM 591 N N . THR A 1 73 ? 7.930 -4.545 -1.252 1.00 82.25 73 THR A N 1
ATOM 592 C CA . THR A 1 73 ? 9.286 -5.120 -1.316 1.00 82.25 73 THR A CA 1
ATOM 593 C C . THR A 1 73 ? 9.787 -5.375 -2.746 1.00 82.25 73 THR A C 1
ATOM 595 O O . THR A 1 73 ? 10.880 -4.904 -3.068 1.00 82.25 73 THR A O 1
ATOM 598 N N . PRO A 1 74 ? 9.041 -6.070 -3.631 1.00 83.00 74 PRO A N 1
ATOM 599 C CA . PRO A 1 74 ? 9.491 -6.269 -5.004 1.00 83.00 74 PRO A CA 1
ATOM 600 C C . PRO A 1 74 ? 9.540 -4.959 -5.797 1.00 83.00 74 PRO A C 1
ATOM 602 O O . PRO A 1 74 ? 10.451 -4.799 -6.590 1.00 83.00 74 PRO A O 1
ATOM 605 N N . ILE A 1 75 ? 8.664 -3.982 -5.534 1.00 82.81 75 ILE A N 1
ATOM 606 C CA . ILE A 1 75 ? 8.712 -2.669 -6.207 1.00 82.81 75 ILE A CA 1
ATOM 607 C C . ILE A 1 75 ? 10.038 -1.946 -5.939 1.00 82.81 75 ILE A C 1
ATOM 609 O O . ILE A 1 75 ? 10.612 -1.368 -6.860 1.00 82.81 75 ILE A O 1
ATOM 613 N N . PHE A 1 76 ? 10.534 -2.008 -4.700 1.00 80.50 76 PHE A N 1
ATOM 614 C CA . PHE A 1 76 ? 11.843 -1.457 -4.341 1.00 80.50 76 PHE A CA 1
ATOM 615 C C . PHE A 1 76 ? 13.006 -2.309 -4.857 1.00 80.50 76 PHE A C 1
ATOM 617 O O . PHE A 1 76 ? 14.033 -1.769 -5.244 1.00 80.50 76 PHE A O 1
ATOM 624 N N . THR A 1 77 ? 12.857 -3.635 -4.865 1.00 83.12 77 THR A N 1
ATOM 625 C CA . THR A 1 77 ? 13.923 -4.556 -5.299 1.00 83.12 77 THR A CA 1
ATOM 626 C C . THR A 1 77 ? 14.125 -4.527 -6.815 1.00 83.12 77 THR A C 1
ATOM 628 O O . THR A 1 77 ? 15.250 -4.611 -7.292 1.00 83.12 77 THR A O 1
ATOM 631 N N . GLU A 1 78 ? 13.035 -4.408 -7.572 1.00 82.44 78 GLU A N 1
ATOM 632 C CA . GLU A 1 78 ? 13.021 -4.315 -9.036 1.00 82.44 78 GLU A CA 1
ATOM 633 C C . GLU A 1 78 ? 13.248 -2.871 -9.534 1.00 82.44 78 GLU A C 1
ATOM 635 O O . GLU A 1 78 ? 13.183 -2.631 -10.735 1.00 82.44 78 GLU A O 1
ATOM 640 N N . ASP A 1 79 ? 13.507 -1.923 -8.622 1.00 77.19 79 ASP A N 1
ATOM 641 C CA . ASP A 1 79 ? 13.748 -0.497 -8.889 1.00 77.19 79 ASP A CA 1
ATOM 642 C C . ASP A 1 79 ? 12.706 0.128 -9.836 1.00 77.19 79 ASP A C 1
ATOM 644 O O . ASP A 1 79 ? 13.009 0.838 -10.796 1.00 77.19 79 ASP A O 1
ATOM 648 N N . ILE A 1 80 ? 11.424 -0.157 -9.584 1.00 80.75 80 ILE A N 1
ATOM 649 C CA . ILE A 1 80 ? 10.328 0.340 -10.423 1.00 80.75 80 ILE A CA 1
ATOM 650 C C . ILE A 1 80 ? 10.057 1.804 -10.054 1.00 80.75 80 ILE A C 1
ATOM 652 O O . ILE A 1 80 ? 9.112 2.119 -9.325 1.00 80.75 80 ILE A O 1
ATOM 656 N N . ALA A 1 81 ? 10.896 2.707 -10.566 1.00 79.12 81 ALA A N 1
ATOM 657 C CA . ALA A 1 81 ? 10.925 4.130 -10.220 1.00 79.12 81 ALA A CA 1
ATOM 658 C C . ALA A 1 81 ? 9.559 4.837 -10.328 1.00 79.12 81 ALA A C 1
ATOM 660 O O . ALA A 1 81 ? 9.265 5.743 -9.553 1.00 79.12 81 ALA A O 1
ATOM 661 N N . GLU A 1 82 ? 8.689 4.398 -11.242 1.00 80.12 82 GLU A N 1
ATOM 662 C CA . GLU A 1 82 ? 7.340 4.954 -11.416 1.00 80.12 82 GLU A CA 1
ATOM 663 C C . GLU A 1 82 ? 6.401 4.671 -10.231 1.00 80.12 82 GLU A C 1
ATOM 665 O O . GLU A 1 82 ? 5.452 5.419 -10.005 1.00 80.12 82 GLU A O 1
ATOM 670 N N . PHE A 1 83 ? 6.645 3.596 -9.475 1.00 82.25 83 PHE A N 1
ATOM 671 C CA . PHE A 1 83 ? 5.801 3.148 -8.362 1.00 82.25 83 PHE A CA 1
ATOM 672 C C . PHE A 1 83 ? 6.345 3.614 -7.007 1.00 82.25 83 PHE A C 1
ATOM 674 O O . PHE A 1 83 ? 5.564 3.805 -6.075 1.00 82.25 83 PHE A O 1
ATOM 681 N N . VAL A 1 84 ? 7.656 3.855 -6.905 1.00 84.25 84 VAL A N 1
ATOM 682 C CA . VAL A 1 84 ? 8.335 4.351 -5.695 1.00 84.25 84 VAL A CA 1
ATOM 683 C C . VAL A 1 84 ? 7.627 5.551 -5.040 1.00 84.25 84 VAL A C 1
ATOM 685 O O . VAL A 1 84 ? 7.317 5.447 -3.850 1.00 84.25 84 VAL A O 1
ATOM 688 N N . PRO A 1 85 ? 7.300 6.659 -5.742 1.00 86.75 85 PRO A N 1
ATOM 689 C CA . PRO A 1 85 ? 6.662 7.811 -5.098 1.00 86.75 85 PRO A CA 1
ATOM 690 C C . PRO A 1 85 ? 5.284 7.476 -4.511 1.00 86.75 85 PRO A C 1
ATOM 692 O O . PRO A 1 85 ? 4.936 7.966 -3.439 1.00 86.75 85 PRO A O 1
ATOM 695 N N . TYR A 1 86 ? 4.518 6.595 -5.160 1.00 85.31 86 TYR A N 1
ATOM 696 C CA . TYR A 1 86 ? 3.204 6.176 -4.672 1.00 85.31 86 TYR A CA 1
ATOM 697 C C . TYR A 1 86 ? 3.295 5.265 -3.451 1.00 85.31 86 TYR A C 1
ATOM 699 O O . TYR A 1 86 ? 2.517 5.409 -2.509 1.00 85.31 86 TYR A O 1
ATOM 707 N N . VAL A 1 87 ? 4.253 4.336 -3.454 1.00 85.69 87 VAL A N 1
ATOM 708 C CA . VAL A 1 87 ? 4.500 3.458 -2.308 1.00 85.69 87 VAL A CA 1
ATOM 709 C C . VAL A 1 87 ? 4.922 4.283 -1.097 1.00 85.69 87 VAL A C 1
ATOM 711 O O . VAL A 1 87 ? 4.364 4.099 -0.019 1.00 85.69 87 VAL A O 1
ATOM 714 N N . LEU A 1 88 ? 5.835 5.241 -1.277 1.00 85.44 88 LEU A N 1
ATOM 715 C CA . LEU A 1 88 ? 6.247 6.150 -0.208 1.00 85.44 88 LEU A CA 1
ATOM 716 C C . LEU A 1 88 ? 5.084 7.009 0.303 1.00 85.44 88 LEU A C 1
ATOM 718 O O . LEU A 1 88 ? 4.969 7.202 1.509 1.00 85.44 88 LEU A O 1
ATOM 722 N N . GLN A 1 89 ? 4.189 7.469 -0.577 1.00 85.69 89 GLN A N 1
ATOM 723 C CA . GLN A 1 89 ? 2.991 8.207 -0.169 1.00 85.69 89 GLN A CA 1
ATOM 724 C C . GLN A 1 89 ? 2.060 7.355 0.707 1.00 85.69 89 GLN A C 1
ATOM 726 O O . GLN A 1 89 ? 1.558 7.841 1.719 1.00 85.69 89 GLN A O 1
ATOM 731 N N . ILE A 1 90 ? 1.831 6.087 0.347 1.00 84.50 90 ILE A N 1
ATOM 732 C CA . ILE A 1 90 ? 1.006 5.180 1.159 1.00 84.50 90 ILE A CA 1
ATOM 733 C C . ILE A 1 90 ? 1.693 4.857 2.485 1.00 84.50 90 ILE A C 1
ATOM 735 O O . ILE A 1 90 ? 1.032 4.876 3.516 1.00 84.50 90 ILE A O 1
ATOM 739 N N . LEU A 1 91 ? 3.002 4.595 2.479 1.00 83.44 91 LEU A N 1
ATOM 740 C CA . LEU A 1 91 ? 3.761 4.355 3.707 1.00 83.44 91 LEU A CA 1
ATOM 741 C C . LEU A 1 91 ? 3.723 5.565 4.643 1.00 83.44 91 LEU A C 1
ATOM 743 O O . LEU A 1 91 ? 3.497 5.390 5.833 1.00 83.44 91 LEU A O 1
ATOM 747 N N . GLY A 1 92 ? 3.873 6.781 4.111 1.00 83.56 92 GLY A N 1
ATOM 748 C CA . GLY A 1 92 ? 3.718 8.009 4.892 1.00 83.56 92 GLY A CA 1
ATOM 749 C C . GLY A 1 92 ? 2.334 8.109 5.531 1.00 83.56 92 GLY A C 1
ATOM 750 O O . GLY A 1 92 ? 2.232 8.391 6.716 1.00 83.56 92 GLY A O 1
ATOM 751 N N . PHE A 1 93 ? 1.281 7.778 4.779 1.00 79.25 93 PHE A N 1
ATOM 752 C CA . PHE A 1 93 ? -0.090 7.761 5.293 1.00 79.25 93 PHE A CA 1
ATOM 753 C C . PHE A 1 93 ? -0.346 6.681 6.360 1.00 79.25 93 PHE A C 1
ATOM 755 O O . PHE A 1 93 ? -1.258 6.834 7.158 1.00 79.25 93 PHE A O 1
ATOM 762 N N . LEU A 1 94 ? 0.408 5.579 6.360 1.00 76.56 94 LEU A N 1
ATOM 763 C CA . LEU A 1 94 ? 0.276 4.520 7.370 1.00 76.56 94 LEU A CA 1
ATOM 764 C C . LEU A 1 94 ? 0.975 4.873 8.693 1.00 76.56 94 LEU A C 1
ATOM 766 O O . LEU A 1 94 ? 0.605 4.334 9.730 1.00 76.56 94 LEU A O 1
ATOM 770 N N . ILE A 1 95 ? 1.984 5.748 8.651 1.00 75.88 95 ILE A N 1
ATOM 771 C CA . ILE A 1 95 ? 2.754 6.187 9.828 1.00 75.88 95 ILE A CA 1
ATOM 772 C C . ILE A 1 95 ? 2.069 7.357 10.557 1.00 75.88 95 ILE A C 1
ATOM 774 O O . ILE A 1 95 ? 2.313 7.555 11.748 1.00 75.88 95 ILE A O 1
ATOM 778 N N . GLU A 1 96 ? 1.257 8.138 9.842 1.00 62.62 96 GLU A N 1
ATOM 779 C CA . GLU A 1 96 ? 0.508 9.296 10.355 1.00 62.62 96 GLU A CA 1
ATOM 780 C C . GLU A 1 96 ? -0.778 8.885 11.093 1.00 62.62 96 GLU A C 1
ATOM 782 O O . GLU A 1 96 ? -1.013 9.431 12.196 1.00 62.62 96 GLU A O 1
#

pLDDT: mean 76.92, std 10.27, range [40.75, 86.75]

Organism: NCBI:txid392030

Sequence (96 aa):
MRLSSSLHEGVLPYLSQLMDKLVLILRRSSRNPNKPNFNHYLFETITVLIRTSVTQNVGVLNQFEQILFPVFTPIFTEDIAEFVPYVLQILGFLIE

Foldseek 3Di:
DPPLVVCQPPCVVVLVVVLVVLLVVLLVCLVPVPDLPVLVVSLVVVLSSLVSVCVVPVVCLVVSCVSCVVSVVVCVVVVVVSCVVSSVVSVVVSVD

Radius of gyration: 13.13 Å; chains: 1; bounding box: 36×20×34 Å